Protein AF-A0A946GCC5-F1 (afdb_monomer)

Solvent-accessible surface area (backbone atoms only — not comparable to full-atom values): 7138 Å² total; per-residue (Å²): 119,55,61,69,54,17,49,52,48,36,64,74,30,35,82,40,60,70,36,49,36,45,59,57,32,50,53,34,37,51,47,51,53,51,52,51,44,52,54,31,50,53,48,30,54,71,77,40,70,88,51,97,64,51,66,60,34,48,54,50,51,62,70,44,44,50,23,52,50,14,45,50,24,8,35,38,27,24,62,76,37,63,51,73,59,61,60,31,67,78,37,75,69,63,27,45,52,55,49,50,54,58,64,70,42,79,56,57,82,48,66,53,102,47,42,64,39,73,82,54,70,77,92,69,78,88,78,80,129

pLDDT: mean 90.49, std 11.79, range [41.22, 97.62]

Secondary structure (DSSP, 8-state):
--HHHHHHHHHHTTT--SS---HHHHHHHHHHHHHHHHHHHHHHHHH-TT-SS-HHHHHHHHHHHHHHHHHHHHHHHHTT--GGGGGGGGSTTHHHHHHHHHHHSPPPSS-BTTBS-TT---TTGGG--

Mean predicted aligned error: 5.71 Å

Sequence (129 aa):
MNFGQAISSGFRNYVGFTGRACRSEFWYWTLFTVVGSICLSILDTAVFPQILWSPLGTVFSVALLLPSLAVMVRRVHDVDKSGWFVLLIFIPVIGWIILLVWELRKGDEGDNRFGVDPLGAPAEESIQS

Nearest PDB structures (foldseek):
  8f6e-assembly1_B  TM=4.209E-01  e=5.928E+00  Shewanella oneidensis

Radius of gyration: 17.38 Å; Cα contacts (8 Å, |Δi|>4): 149; chains: 1; bounding box: 35×31×65 Å

Structure (mmCIF, N/CA/C/O backbone):
data_AF-A0A946GCC5-F1
#
_entry.id   AF-A0A946GCC5-F1
#
loop_
_atom_site.group_PDB
_atom_site.id
_atom_site.type_symbol
_atom_site.label_atom_id
_atom_site.label_alt_id
_atom_site.label_comp_id
_atom_site.label_asym_id
_atom_site.label_entity_id
_atom_site.label_seq_id
_atom_site.pdbx_PDB_ins_code
_atom_site.Cartn_x
_atom_site.Cartn_y
_atom_site.Cartn_z
_atom_site.occupancy
_atom_site.B_iso_or_equiv
_atom_site.auth_seq_id
_atom_site.auth_comp_id
_atom_site.auth_asym_id
_atom_site.auth_atom_id
_atom_site.pdbx_PDB_model_num
ATOM 1 N N . MET A 1 1 ? 3.911 -4.748 15.057 1.00 84.81 1 MET A N 1
ATOM 2 C CA . MET A 1 1 ? 4.092 -5.054 13.622 1.00 84.81 1 MET A CA 1
ATOM 3 C C . MET A 1 1 ? 5.527 -4.740 13.218 1.00 84.81 1 MET A C 1
ATOM 5 O O . MET A 1 1 ? 5.963 -3.620 13.461 1.00 84.81 1 MET A O 1
ATOM 9 N N . ASN A 1 2 ? 6.257 -5.699 12.647 1.00 93.06 2 ASN A N 1
ATOM 10 C CA . ASN A 1 2 ? 7.552 -5.464 11.992 1.00 93.06 2 ASN A CA 1
ATOM 11 C C . ASN A 1 2 ? 7.395 -5.411 10.455 1.00 93.06 2 ASN A C 1
ATOM 13 O O . ASN A 1 2 ? 6.306 -5.655 9.933 1.00 93.06 2 ASN A O 1
ATOM 17 N N . PHE A 1 3 ? 8.474 -5.095 9.732 1.00 92.00 3 PHE A N 1
ATOM 18 C CA . PHE A 1 3 ? 8.447 -4.930 8.272 1.00 92.00 3 PHE A CA 1
ATOM 19 C C . PHE A 1 3 ? 7.952 -6.183 7.525 1.00 92.00 3 PHE A C 1
ATOM 21 O O . PHE A 1 3 ? 7.027 -6.099 6.721 1.00 92.00 3 PHE A O 1
ATOM 28 N N . GLY A 1 4 ? 8.503 -7.364 7.831 1.00 94.31 4 GLY A N 1
ATOM 29 C CA . GLY A 1 4 ? 8.104 -8.615 7.171 1.00 94.31 4 GLY A CA 1
ATOM 30 C C . GLY A 1 4 ? 6.657 -9.023 7.471 1.00 94.31 4 GLY A C 1
ATOM 31 O O . GLY A 1 4 ? 5.935 -9.468 6.579 1.00 94.31 4 GLY A O 1
ATOM 32 N N . GLN A 1 5 ? 6.200 -8.807 8.707 1.00 93.50 5 GLN A N 1
ATOM 33 C CA . GLN A 1 5 ? 4.808 -9.030 9.103 1.00 93.50 5 GLN A CA 1
ATOM 34 C C . GLN A 1 5 ? 3.848 -8.113 8.345 1.00 93.50 5 GLN A C 1
ATOM 36 O O . GLN A 1 5 ? 2.782 -8.572 7.948 1.00 93.50 5 GLN A O 1
ATOM 41 N N . ALA A 1 6 ? 4.217 -6.850 8.111 1.00 93.69 6 ALA A N 1
ATOM 42 C CA . ALA A 1 6 ? 3.383 -5.918 7.358 1.00 93.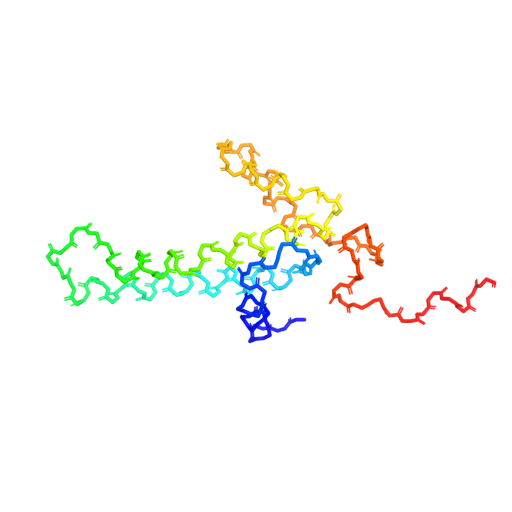69 6 ALA A CA 1
ATOM 43 C C . ALA A 1 6 ? 3.204 -6.366 5.899 1.00 93.69 6 ALA A C 1
ATOM 45 O O . ALA A 1 6 ? 2.082 -6.386 5.396 1.00 93.69 6 ALA A O 1
ATOM 46 N N . ILE A 1 7 ? 4.285 -6.812 5.251 1.00 94.19 7 ILE A N 1
ATOM 47 C CA . ILE A 1 7 ? 4.234 -7.362 3.888 1.00 94.19 7 ILE A CA 1
ATOM 48 C C . ILE A 1 7 ? 3.345 -8.610 3.849 1.00 94.19 7 ILE A C 1
ATOM 50 O O . ILE A 1 7 ? 2.430 -8.702 3.031 1.00 94.19 7 ILE A O 1
ATOM 54 N N . SER A 1 8 ? 3.573 -9.554 4.768 1.00 94.19 8 SER A N 1
ATOM 55 C CA . SER A 1 8 ? 2.764 -10.773 4.868 1.00 94.19 8 SER A CA 1
ATOM 56 C C . SER A 1 8 ? 1.287 -10.460 5.127 1.00 94.19 8 SER A C 1
ATOM 58 O O . SER A 1 8 ? 0.419 -11.052 4.488 1.00 94.19 8 SER A O 1
ATOM 60 N N . SER A 1 9 ? 0.989 -9.498 6.005 1.00 92.62 9 SER A N 1
ATOM 61 C CA . SER A 1 9 ? -0.377 -9.056 6.298 1.00 92.62 9 SER A CA 1
ATOM 62 C C . SER A 1 9 ? -1.062 -8.454 5.072 1.00 92.62 9 SER A C 1
ATOM 64 O O . SER A 1 9 ? -2.214 -8.792 4.799 1.00 92.62 9 SER A O 1
ATOM 66 N N . GLY A 1 10 ? -0.360 -7.608 4.310 1.00 91.19 10 GLY A N 1
ATOM 67 C CA . GLY A 1 10 ? -0.899 -6.993 3.097 1.00 91.19 10 GLY A CA 1
ATOM 68 C C . GLY A 1 10 ? -1.237 -8.022 2.018 1.00 91.19 10 GLY A C 1
ATOM 69 O O . GLY A 1 10 ? -2.337 -7.993 1.472 1.00 91.19 10 GLY A O 1
ATOM 70 N N . PHE A 1 11 ? -0.357 -8.999 1.776 1.00 93.94 11 PHE A N 1
ATOM 71 C CA . PHE A 1 11 ? -0.646 -10.083 0.830 1.00 93.94 11 PHE A CA 1
ATOM 72 C C . PHE A 1 11 ? -1.709 -11.063 1.338 1.00 93.94 11 PHE A C 1
ATOM 74 O O . PHE A 1 11 ? -2.524 -11.539 0.552 1.00 93.94 11 PHE A O 1
ATOM 81 N N . ARG A 1 12 ? -1.755 -11.348 2.646 1.00 92.94 12 ARG A N 1
ATOM 82 C CA . ARG A 1 12 ? -2.800 -12.199 3.237 1.00 92.94 12 ARG A CA 1
ATOM 83 C C . ARG A 1 12 ? -4.182 -11.549 3.147 1.00 92.94 12 ARG A C 1
ATOM 85 O O . ARG A 1 12 ? -5.170 -12.246 2.955 1.00 92.94 12 ARG A O 1
ATOM 92 N N . ASN A 1 13 ? -4.247 -10.223 3.258 1.00 90.44 13 ASN A N 1
ATOM 93 C CA . ASN A 1 13 ? -5.474 -9.433 3.158 1.00 90.44 13 ASN A CA 1
ATOM 94 C C . ASN A 1 13 ? -5.597 -8.726 1.799 1.00 90.44 13 ASN A C 1
ATOM 96 O O . ASN A 1 13 ? -6.001 -7.567 1.738 1.00 90.44 13 ASN A O 1
ATOM 100 N N . TYR A 1 14 ? -5.277 -9.426 0.707 1.00 89.06 14 TYR A N 1
ATOM 101 C CA . TYR A 1 14 ? -5.185 -8.843 -0.638 1.00 89.06 14 TYR A CA 1
ATOM 102 C C . TYR A 1 14 ? -6.447 -8.081 -1.094 1.00 89.06 14 TYR A C 1
ATOM 104 O O . TYR A 1 14 ? -6.350 -7.035 -1.728 1.00 89.06 14 TYR A O 1
ATOM 112 N N . VAL A 1 15 ? -7.632 -8.584 -0.733 1.00 90.69 15 VAL A N 1
ATOM 113 C C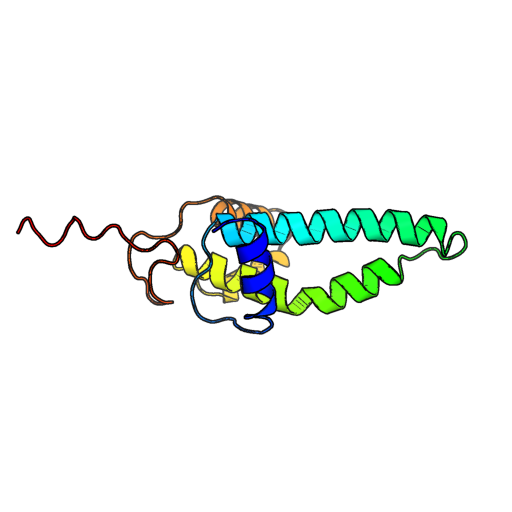A . VAL A 1 15 ? -8.949 -7.938 -0.940 1.00 90.69 15 VAL A CA 1
ATOM 114 C C . VAL A 1 15 ? -9.727 -7.796 0.376 1.00 90.69 15 VAL A C 1
ATOM 116 O O . VAL A 1 15 ? -10.954 -7.725 0.396 1.00 90.69 15 VAL A O 1
ATOM 119 N N . GLY A 1 16 ? -9.015 -7.794 1.505 1.00 90.25 16 GLY A N 1
ATOM 120 C CA . GLY A 1 16 ? -9.607 -7.704 2.838 1.00 90.25 16 GLY A CA 1
ATOM 121 C C . GLY A 1 16 ? -9.822 -6.254 3.265 1.00 90.25 16 GLY A C 1
ATOM 122 O O . GLY A 1 16 ? -8.930 -5.653 3.857 1.00 90.25 16 GLY A O 1
ATOM 123 N N . PHE A 1 17 ? -11.005 -5.698 2.993 1.00 91.31 17 PHE A N 1
ATOM 124 C CA . PHE A 1 17 ? -11.377 -4.324 3.381 1.00 91.31 17 PHE A CA 1
ATOM 125 C C . PHE A 1 17 ? -11.942 -4.210 4.806 1.00 91.31 17 PHE A C 1
ATOM 127 O O . PHE A 1 17 ? -12.284 -3.123 5.259 1.00 91.31 17 PHE A O 1
ATOM 134 N N . THR A 1 18 ? -12.068 -5.327 5.516 1.00 89.69 18 THR A N 1
ATOM 135 C CA . THR A 1 18 ? -12.596 -5.393 6.883 1.00 89.69 18 THR A CA 1
ATOM 136 C C . THR A 1 18 ? -11.470 -5.435 7.909 1.00 89.69 18 THR A C 1
ATOM 138 O O . THR A 1 18 ? -10.377 -5.923 7.619 1.00 89.69 18 THR A O 1
ATOM 141 N N . GLY A 1 19 ? -11.746 -4.992 9.133 1.00 91.25 19 GLY A N 1
ATOM 142 C CA . GLY A 1 19 ? -10.750 -4.949 10.198 1.00 91.25 19 GLY A CA 1
ATOM 143 C C . GLY A 1 19 ? -9.957 -3.647 10.216 1.00 91.25 19 GLY A C 1
ATOM 144 O O . GLY A 1 19 ? -10.312 -2.664 9.557 1.00 91.25 19 GLY A O 1
ATOM 145 N N . ARG A 1 20 ? -8.867 -3.671 10.984 1.00 93.19 20 ARG A N 1
ATOM 146 C CA . ARG A 1 20 ? -8.012 -2.518 11.269 1.00 93.19 20 ARG A CA 1
ATOM 147 C C . ARG A 1 20 ? -6.564 -2.811 10.903 1.00 93.19 20 ARG A C 1
ATOM 149 O O . ARG A 1 20 ? -6.115 -3.955 10.983 1.00 93.19 20 ARG A O 1
ATOM 156 N N . ALA A 1 21 ? -5.844 -1.778 10.487 1.00 92.94 21 ALA A N 1
ATOM 157 C CA . ALA A 1 21 ? -4.405 -1.822 10.260 1.00 92.94 21 ALA A CA 1
ATOM 158 C C . ALA A 1 21 ? -3.747 -0.769 11.150 1.00 92.94 21 ALA A C 1
ATOM 160 O O . ALA A 1 21 ? -4.108 0.405 11.096 1.00 92.94 21 ALA A O 1
ATOM 161 N N . CYS A 1 22 ? -2.775 -1.180 11.964 1.00 91.88 22 CYS A N 1
ATOM 162 C CA . CYS A 1 22 ? -2.044 -0.238 12.808 1.00 91.88 22 CYS A CA 1
ATO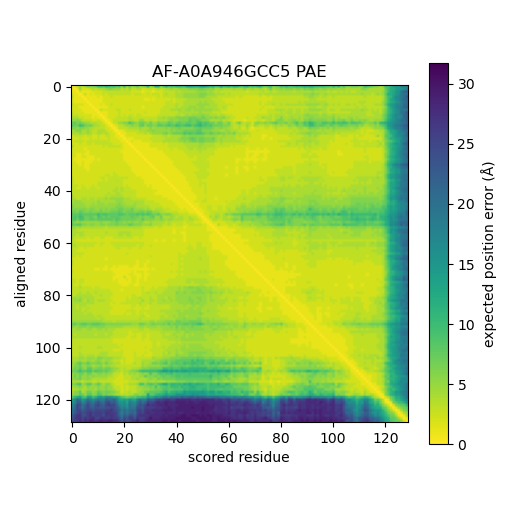M 163 C C . CYS A 1 22 ? -1.125 0.661 11.963 1.00 91.88 22 CYS A C 1
ATOM 165 O O . CYS A 1 22 ? -0.710 0.299 10.858 1.00 91.88 22 CYS A O 1
ATOM 167 N N . ARG A 1 23 ? -0.715 1.806 12.525 1.00 94.31 23 ARG A N 1
ATOM 168 C CA . ARG A 1 23 ? 0.196 2.760 11.859 1.00 94.31 23 ARG A CA 1
ATOM 169 C C . ARG A 1 23 ? 1.441 2.102 11.248 1.00 94.31 23 ARG A C 1
ATOM 171 O O . ARG A 1 23 ? 1.830 2.435 10.136 1.00 94.31 23 ARG A O 1
ATOM 178 N N . SER A 1 24 ? 2.073 1.162 11.954 1.00 93.81 24 SER A N 1
ATOM 179 C CA . SER A 1 24 ? 3.307 0.533 11.476 1.00 93.81 24 SER A CA 1
ATOM 180 C C . SER A 1 24 ? 3.058 -0.435 10.322 1.00 93.81 24 SER A C 1
ATOM 182 O O . SER A 1 24 ? 3.909 -0.534 9.448 1.00 93.81 24 SER A O 1
ATOM 184 N N . GLU A 1 25 ? 1.895 -1.090 10.254 1.00 94.75 25 GLU A N 1
ATOM 185 C CA . GLU A 1 25 ? 1.506 -1.892 9.085 1.00 94.75 25 GLU A CA 1
ATOM 186 C C . GLU A 1 25 ? 1.410 -1.026 7.831 1.00 94.75 25 GLU A C 1
ATOM 188 O O . GLU A 1 25 ? 2.023 -1.351 6.817 1.00 94.75 25 GLU A O 1
ATOM 193 N N . PHE A 1 26 ? 0.700 0.102 7.930 1.00 95.44 26 PHE A N 1
ATOM 194 C CA . PHE A 1 26 ? 0.514 1.032 6.819 1.00 95.44 26 PHE A CA 1
ATOM 195 C C . PHE A 1 26 ? 1.844 1.611 6.319 1.00 95.44 26 PHE A C 1
ATOM 197 O O . PHE A 1 26 ? 2.135 1.573 5.122 1.00 95.44 26 PHE A O 1
ATOM 204 N N . TRP A 1 27 ? 2.686 2.113 7.227 1.00 96.69 27 TRP A N 1
ATOM 205 C CA . TRP A 1 27 ? 3.949 2.747 6.841 1.00 96.69 27 TRP A CA 1
ATOM 206 C C . TRP A 1 27 ? 4.991 1.744 6.336 1.00 96.69 27 TRP A C 1
ATOM 208 O O . TRP A 1 27 ? 5.728 2.067 5.406 1.00 96.69 27 TRP A O 1
ATOM 218 N N . TYR A 1 28 ? 5.035 0.514 6.863 1.00 97.44 28 TYR A N 1
ATOM 219 C CA . TYR A 1 28 ? 5.905 -0.526 6.303 1.00 97.44 28 TYR A CA 1
ATOM 220 C C . TYR A 1 28 ? 5.411 -1.048 4.954 1.00 97.44 28 TYR A C 1
ATOM 222 O O . TYR A 1 28 ? 6.236 -1.295 4.076 1.00 97.44 28 TYR A O 1
ATOM 230 N N . TRP A 1 29 ? 4.095 -1.168 4.757 1.00 97.19 29 TRP A N 1
ATOM 231 C CA . TRP A 1 29 ? 3.526 -1.465 3.443 1.00 97.19 29 TRP A CA 1
ATOM 232 C C . TRP A 1 29 ? 3.890 -0.375 2.429 1.00 97.19 29 TRP A C 1
ATOM 234 O O . TRP A 1 29 ? 4.419 -0.676 1.364 1.00 97.19 29 TRP A O 1
ATOM 244 N N . THR A 1 30 ? 3.702 0.895 2.797 1.00 96.19 30 THR A N 1
ATOM 245 C CA . THR A 1 30 ? 4.082 2.051 1.968 1.00 96.19 30 THR A CA 1
ATOM 246 C C . THR A 1 30 ? 5.578 2.056 1.651 1.00 96.19 30 THR A C 1
ATOM 248 O O . THR A 1 30 ? 5.976 2.283 0.513 1.00 96.19 30 THR A O 1
ATOM 251 N N . LEU A 1 31 ? 6.431 1.752 2.632 1.00 96.81 31 LEU A N 1
ATOM 252 C CA . LEU A 1 31 ? 7.870 1.627 2.404 1.00 96.81 31 LEU A CA 1
ATOM 253 C C . LEU A 1 31 ? 8.185 0.517 1.391 1.00 96.81 31 LEU A C 1
ATOM 255 O O . LEU A 1 31 ? 8.978 0.734 0.477 1.00 96.81 31 LEU A O 1
ATOM 259 N N . PHE A 1 32 ? 7.556 -0.653 1.528 1.00 97.31 32 PHE A N 1
ATOM 260 C CA . PHE A 1 32 ? 7.717 -1.766 0.593 1.00 97.31 32 PHE A CA 1
ATOM 261 C C . PHE A 1 32 ? 7.310 -1.380 -0.837 1.00 97.31 32 PHE A C 1
ATOM 263 O O . PHE A 1 32 ? 8.072 -1.633 -1.773 1.00 97.31 32 PHE A O 1
ATOM 270 N N . THR A 1 33 ? 6.156 -0.729 -1.017 1.00 96.69 33 THR A N 1
ATOM 271 C CA . THR A 1 33 ? 5.682 -0.327 -2.350 1.00 96.69 33 THR A CA 1
ATOM 272 C C . THR A 1 33 ? 6.569 0.747 -2.979 1.00 96.69 33 THR A C 1
ATOM 274 O O . THR A 1 33 ? 6.875 0.654 -4.169 1.00 96.69 33 THR A O 1
ATOM 277 N N . VAL A 1 34 ? 7.045 1.723 -2.200 1.00 96.69 34 VAL A N 1
ATOM 278 C CA . VAL A 1 34 ? 7.959 2.775 -2.677 1.00 96.69 34 VAL A CA 1
ATOM 279 C C . VAL A 1 34 ? 9.308 2.188 -3.090 1.00 96.69 34 VAL A C 1
ATOM 281 O O . VAL A 1 34 ? 9.767 2.448 -4.202 1.00 96.69 34 VAL A O 1
ATOM 284 N N . VAL A 1 35 ? 9.929 1.361 -2.242 1.00 97.62 35 VAL A N 1
ATOM 285 C CA . VAL A 1 35 ? 11.225 0.732 -2.554 1.00 97.62 35 VAL A CA 1
ATOM 286 C C . VAL A 1 35 ? 11.106 -0.176 -3.777 1.00 97.62 35 VAL A C 1
ATOM 288 O O . VAL A 1 35 ? 11.924 -0.073 -4.688 1.00 97.62 35 VAL A O 1
ATOM 291 N N . GLY A 1 36 ? 10.060 -1.007 -3.844 1.00 96.75 36 GLY A N 1
ATOM 292 C CA . GLY A 1 36 ? 9.797 -1.855 -5.008 1.00 96.75 36 GLY A CA 1
ATOM 293 C C . GLY A 1 36 ? 9.634 -1.045 -6.296 1.00 96.75 36 GLY A C 1
ATOM 294 O O . GLY A 1 36 ? 10.238 -1.383 -7.312 1.00 96.75 36 GLY A O 1
ATOM 295 N N . SER A 1 37 ? 8.907 0.075 -6.238 1.00 95.75 37 SER A N 1
ATOM 296 C CA . SER A 1 37 ? 8.710 0.964 -7.391 1.00 95.75 37 SER A CA 1
ATOM 297 C C . SER A 1 37 ? 10.019 1.602 -7.868 1.00 95.75 37 SER A C 1
ATOM 299 O O . SER A 1 37 ? 10.272 1.647 -9.069 1.00 95.75 37 SER A O 1
ATOM 301 N N . ILE A 1 38 ? 10.885 2.048 -6.949 1.00 95.88 38 ILE A N 1
ATOM 302 C CA . ILE A 1 38 ? 12.200 2.615 -7.294 1.00 95.88 38 ILE A CA 1
ATOM 303 C C . ILE A 1 38 ? 13.093 1.550 -7.942 1.00 95.88 38 ILE A C 1
ATOM 305 O O . ILE A 1 38 ? 13.678 1.797 -8.997 1.00 95.88 38 ILE A O 1
ATOM 309 N N . CYS A 1 39 ? 13.181 0.356 -7.348 1.00 96.94 39 CYS A N 1
ATOM 310 C CA . CYS A 1 39 ? 13.984 -0.739 -7.895 1.00 96.94 39 CYS A CA 1
ATOM 311 C C . CYS A 1 39 ? 13.526 -1.131 -9.305 1.00 96.94 39 CYS A C 1
ATOM 313 O O . CYS A 1 39 ? 14.359 -1.277 -10.200 1.00 96.94 39 CYS A O 1
ATOM 315 N N . LEU A 1 40 ? 12.214 -1.261 -9.521 1.00 96.31 40 LEU A N 1
ATOM 316 C CA . LEU A 1 40 ? 11.661 -1.591 -10.833 1.00 96.31 40 LEU A CA 1
ATOM 317 C C . LEU A 1 40 ? 11.858 -0.467 -11.846 1.00 96.31 40 LEU A C 1
ATOM 319 O O . LEU A 1 40 ? 12.186 -0.760 -12.988 1.00 96.31 40 LEU A O 1
ATOM 323 N N . SER A 1 41 ? 11.765 0.799 -11.431 1.00 93.62 41 SER A N 1
ATOM 324 C CA . SER A 1 41 ? 12.071 1.930 -12.311 1.00 93.62 41 SER A CA 1
ATOM 325 C C . SER A 1 41 ? 13.516 1.880 -12.816 1.00 93.62 41 SER A C 1
ATOM 327 O O . SER A 1 41 ? 13.751 2.125 -13.996 1.00 93.62 41 SER A O 1
ATOM 329 N N . ILE A 1 42 ? 14.485 1.544 -11.958 1.00 95.12 42 ILE A N 1
ATOM 330 C CA . ILE A 1 42 ? 15.892 1.398 -12.366 1.00 95.12 42 ILE A CA 1
ATOM 331 C C . ILE A 1 42 ? 16.045 0.209 -13.323 1.00 95.12 42 ILE A C 1
ATOM 333 O O . ILE A 1 42 ? 16.682 0.334 -14.370 1.00 95.12 42 ILE A O 1
ATOM 337 N N . LEU A 1 43 ? 15.430 -0.931 -13.002 1.00 96.19 43 LEU A N 1
ATOM 338 C CA . LEU A 1 43 ? 15.472 -2.122 -13.852 1.00 96.19 43 LEU A CA 1
ATOM 339 C C . LEU A 1 43 ? 14.843 -1.882 -15.227 1.00 96.19 43 LEU A C 1
ATOM 341 O O . LEU A 1 43 ? 15.423 -2.294 -16.226 1.00 96.19 43 LEU A O 1
ATOM 345 N N . ASP A 1 44 ? 13.717 -1.175 -15.300 1.00 95.69 44 ASP A N 1
ATOM 346 C CA . ASP A 1 44 ? 13.079 -0.823 -16.568 1.00 95.69 44 ASP A CA 1
ATOM 347 C C . ASP A 1 44 ? 14.016 0.023 -17.440 1.00 95.69 44 ASP A C 1
ATOM 349 O O . ASP A 1 44 ? 14.180 -0.280 -18.618 1.00 95.69 44 ASP A O 1
ATOM 353 N N . THR A 1 45 ? 14.715 1.015 -16.870 1.00 93.00 45 THR A N 1
ATOM 354 C CA . THR A 1 45 ? 15.684 1.820 -17.642 1.00 93.00 45 THR A CA 1
ATOM 355 C C . THR A 1 45 ? 16.884 1.008 -18.138 1.00 93.00 45 THR A C 1
ATOM 357 O O . THR A 1 45 ? 17.438 1.315 -19.192 1.00 93.00 45 THR A O 1
ATOM 360 N N . ALA A 1 46 ? 17.276 -0.038 -17.406 1.00 94.69 46 ALA A N 1
ATOM 361 C CA . ALA A 1 46 ? 18.409 -0.889 -17.755 1.00 94.69 46 ALA A CA 1
ATOM 362 C C . ALA A 1 46 ? 18.046 -1.963 -18.795 1.00 94.69 46 ALA A C 1
ATOM 364 O O . ALA A 1 46 ? 18.840 -2.252 -19.689 1.00 94.69 46 ALA A O 1
ATOM 365 N N . VAL A 1 47 ? 16.857 -2.561 -18.680 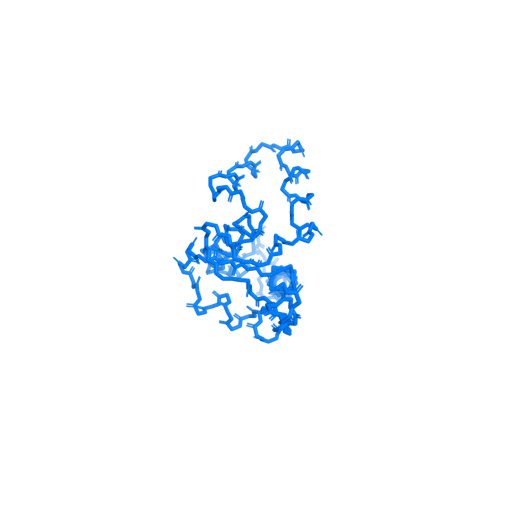1.00 95.81 47 VAL A N 1
ATOM 366 C CA . VAL A 1 47 ? 16.394 -3.673 -19.528 1.00 95.81 47 VAL A CA 1
ATOM 367 C C . VAL A 1 47 ? 15.667 -3.166 -20.777 1.00 95.81 47 VAL A C 1
ATOM 369 O O . VAL A 1 47 ? 15.799 -3.754 -21.850 1.00 95.81 47 VAL A O 1
ATOM 372 N N . PHE A 1 48 ? 14.935 -2.056 -20.662 1.00 94.06 48 PHE A N 1
ATOM 373 C CA . PHE A 1 48 ? 14.090 -1.491 -21.714 1.00 94.06 48 PHE A CA 1
ATOM 374 C C . PHE A 1 48 ? 14.436 -0.022 -22.032 1.00 94.06 48 PHE A C 1
ATOM 376 O O . PHE A 1 48 ? 13.552 0.834 -22.023 1.00 94.06 48 PHE A O 1
ATOM 383 N N . PRO A 1 49 ? 15.692 0.308 -22.393 1.00 91.56 49 PRO A N 1
ATOM 384 C CA . PRO A 1 49 ? 16.139 1.699 -22.550 1.00 91.56 49 PRO A CA 1
ATOM 385 C C . PRO A 1 49 ? 15.421 2.482 -23.664 1.00 91.56 49 PRO A C 1
ATOM 387 O O . PRO A 1 49 ? 15.464 3.707 -23.677 1.00 91.56 49 PRO A O 1
ATOM 390 N N . GLN A 1 50 ? 14.777 1.790 -24.610 1.00 93.81 50 GLN A N 1
ATOM 391 C CA . GLN A 1 50 ? 14.054 2.399 -25.735 1.00 93.81 50 GLN A CA 1
ATOM 392 C C . GLN A 1 50 ? 12.551 2.588 -25.460 1.00 93.81 50 GLN A C 1
ATOM 394 O O . GLN A 1 50 ? 11.835 3.132 -26.299 1.00 93.81 50 GLN A O 1
ATOM 399 N N . ILE A 1 51 ? 12.048 2.108 -24.317 1.00 91.75 51 ILE A N 1
ATOM 400 C CA . ILE A 1 51 ? 10.632 2.198 -23.955 1.00 91.75 51 ILE A CA 1
ATOM 401 C C . ILE A 1 51 ? 10.427 3.434 -23.073 1.00 91.75 51 ILE A C 1
ATOM 403 O O . ILE A 1 51 ? 11.053 3.584 -22.031 1.00 91.75 51 ILE A O 1
ATOM 407 N N . LEU A 1 52 ? 9.522 4.326 -23.491 1.00 86.56 52 LEU A N 1
ATOM 408 C CA . LEU A 1 52 ? 9.228 5.589 -22.791 1.00 86.56 52 LEU A CA 1
ATOM 409 C C . LEU A 1 52 ? 8.332 5.428 -21.546 1.00 86.56 52 LEU A C 1
ATOM 411 O O . LEU A 1 52 ? 8.038 6.407 -20.865 1.00 86.56 52 LEU A O 1
ATOM 415 N N . TRP A 1 53 ? 7.870 4.212 -21.260 1.00 89.62 53 TRP A N 1
ATOM 416 C CA . TRP A 1 53 ? 7.052 3.860 -20.099 1.00 89.62 53 TRP A CA 1
ATOM 417 C C . TRP A 1 53 ? 7.691 2.690 -19.338 1.00 89.62 53 TRP A C 1
ATOM 419 O O . TRP A 1 53 ? 8.567 2.013 -19.865 1.00 89.62 53 TRP A O 1
ATOM 429 N N . SER A 1 54 ? 7.275 2.468 -18.089 1.00 92.44 54 SER A N 1
ATOM 430 C CA . SER A 1 54 ? 7.854 1.467 -17.175 1.00 92.44 54 SER A CA 1
ATOM 431 C C . SER A 1 54 ? 6.984 0.197 -17.159 1.00 92.44 54 SER A C 1
ATOM 433 O O . SER A 1 54 ? 6.005 0.148 -16.407 1.00 92.44 54 SER A O 1
ATOM 435 N N . PRO A 1 55 ? 7.248 -0.819 -18.009 1.00 93.56 55 PRO A N 1
ATOM 436 C CA . PRO A 1 55 ? 6.399 -2.007 -18.092 1.00 93.56 55 PRO A CA 1
ATOM 437 C C . PRO A 1 55 ? 6.417 -2.837 -16.805 1.00 93.56 55 PRO A C 1
ATOM 439 O O . PRO A 1 55 ? 5.347 -3.233 -16.335 1.00 93.56 55 PRO A O 1
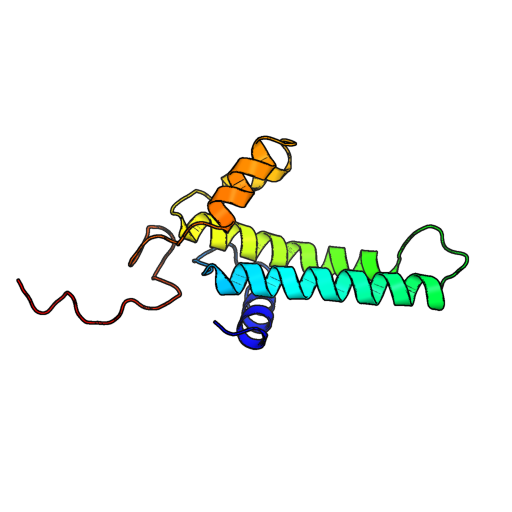ATOM 442 N N . LEU A 1 56 ? 7.586 -3.065 -16.192 1.00 95.25 56 LEU A N 1
ATOM 443 C CA . LEU A 1 56 ? 7.671 -3.839 -14.950 1.00 95.25 56 LEU A CA 1
ATOM 444 C C . LEU A 1 56 ? 7.026 -3.083 -13.786 1.00 95.25 56 LEU A C 1
ATOM 446 O O . LEU A 1 56 ? 6.235 -3.663 -13.038 1.00 95.25 56 LEU A O 1
ATOM 450 N N . GLY A 1 57 ? 7.304 -1.782 -13.670 1.00 95.06 57 GLY A N 1
ATOM 451 C CA . GLY A 1 57 ? 6.652 -0.918 -12.683 1.00 95.06 57 GLY A CA 1
ATOM 452 C C . GLY A 1 57 ? 5.130 -0.869 -12.851 1.00 95.06 57 GLY A C 1
ATOM 453 O O . GLY A 1 57 ? 4.399 -0.916 -11.861 1.00 95.06 57 GLY A O 1
ATOM 454 N N . THR A 1 58 ? 4.630 -0.874 -14.091 1.00 94.88 58 THR A N 1
ATOM 455 C CA . THR A 1 58 ? 3.187 -0.914 -14.373 1.00 94.88 58 THR A CA 1
ATOM 456 C C . THR A 1 58 ? 2.563 -2.207 -13.852 1.00 94.88 58 THR A C 1
ATOM 458 O O . THR A 1 58 ? 1.607 -2.145 -13.080 1.00 94.88 58 THR A O 1
ATOM 461 N N . VAL A 1 59 ? 3.124 -3.374 -14.193 1.00 96.75 59 VAL A N 1
ATOM 462 C CA . VAL A 1 59 ? 2.612 -4.673 -13.713 1.00 96.75 59 VAL A CA 1
ATOM 463 C C . VAL A 1 59 ? 2.635 -4.742 -12.185 1.00 96.75 59 VAL A C 1
ATOM 465 O O . VAL A 1 59 ? 1.658 -5.173 -11.572 1.00 96.75 59 VAL A O 1
ATOM 468 N N . PHE A 1 60 ? 3.711 -4.261 -11.562 1.00 96.94 60 PHE A N 1
ATOM 469 C CA . PHE A 1 60 ? 3.832 -4.201 -10.108 1.00 96.94 60 PHE A CA 1
ATOM 470 C C . PHE A 1 60 ? 2.774 -3.301 -9.464 1.00 96.94 60 PHE A C 1
ATOM 472 O O . PHE A 1 60 ? 2.122 -3.715 -8.506 1.00 96.94 60 PHE A O 1
ATOM 479 N N . SER A 1 61 ? 2.548 -2.101 -10.006 1.00 95.50 61 SER A N 1
ATOM 480 C CA . SER A 1 61 ? 1.535 -1.180 -9.478 1.00 95.50 61 SER A CA 1
ATOM 481 C C . SER A 1 61 ? 0.120 -1.756 -9.577 1.00 95.50 61 SER A C 1
ATOM 483 O O . SER A 1 61 ? -0.644 -1.662 -8.620 1.00 95.50 61 SER A O 1
ATOM 485 N N . VAL A 1 62 ? -0.208 -2.431 -10.684 1.00 96.50 62 VAL A N 1
ATOM 486 C CA . VAL A 1 62 ? -1.503 -3.100 -10.874 1.00 96.50 62 VAL A CA 1
ATOM 487 C C . VAL A 1 62 ? -1.663 -4.268 -9.900 1.00 96.50 62 VAL A C 1
ATOM 489 O O . VAL A 1 62 ? -2.712 -4.397 -9.272 1.00 96.50 62 VAL A O 1
ATOM 492 N N . ALA A 1 63 ? -0.622 -5.085 -9.716 1.00 95.94 63 ALA A N 1
ATOM 493 C CA . ALA A 1 63 ? -0.639 -6.196 -8.765 1.00 95.94 63 ALA A CA 1
ATOM 494 C C . ALA A 1 63 ? -0.778 -5.724 -7.307 1.00 95.94 63 ALA A C 1
ATOM 496 O O . ALA A 1 63 ? -1.402 -6.394 -6.491 1.00 95.94 63 ALA A O 1
ATOM 497 N N . LEU A 1 64 ? -0.223 -4.563 -6.956 1.00 96.69 64 LEU A N 1
ATOM 498 C CA . LEU A 1 64 ? -0.314 -4.030 -5.595 1.00 96.69 64 LEU A CA 1
ATOM 499 C C . LEU A 1 64 ? -1.476 -3.061 -5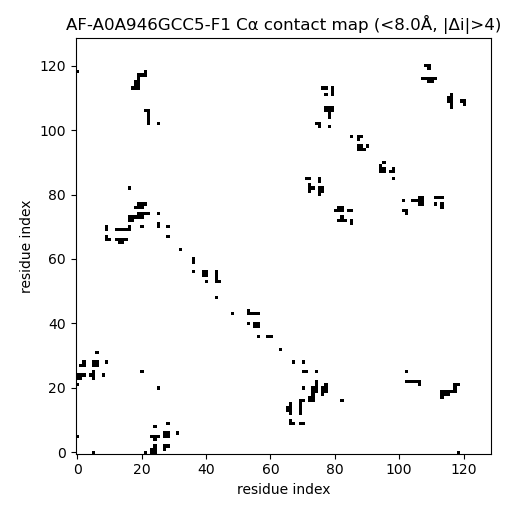.376 1.00 96.69 64 LEU A C 1
ATOM 501 O O . LEU A 1 64 ? -1.669 -2.606 -4.246 1.00 96.69 64 LEU A O 1
ATOM 505 N N . LEU A 1 65 ? -2.272 -2.771 -6.404 1.00 95.69 65 LEU A N 1
ATOM 506 C CA . LEU A 1 65 ? -3.376 -1.819 -6.324 1.00 95.69 65 LEU A CA 1
ATOM 507 C C . LEU A 1 65 ? -4.405 -2.231 -5.264 1.00 95.69 65 LEU A C 1
ATOM 509 O O . LEU A 1 65 ? -4.718 -1.454 -4.362 1.00 95.69 65 LEU A O 1
ATOM 513 N N . LEU A 1 66 ? -4.899 -3.468 -5.352 1.00 96.06 66 LEU A N 1
ATOM 514 C CA . LEU A 1 66 ? -5.910 -4.003 -4.437 1.00 96.06 66 LEU A CA 1
ATOM 515 C C . LEU A 1 66 ? -5.417 -4.111 -2.985 1.00 96.06 66 LEU A C 1
ATOM 517 O O . LEU A 1 66 ? -6.089 -3.553 -2.115 1.00 96.06 66 LEU A O 1
ATOM 521 N N . PRO A 1 67 ? -4.252 -4.721 -2.689 1.00 96.38 67 PRO A N 1
ATOM 522 C CA . PRO A 1 67 ? -3.773 -4.790 -1.312 1.00 96.38 67 PRO A CA 1
ATOM 523 C C . PRO A 1 67 ? -3.436 -3.404 -0.746 1.00 96.38 67 PRO A C 1
ATOM 525 O O . PRO A 1 67 ? -3.697 -3.157 0.429 1.00 96.38 67 PRO A O 1
ATOM 528 N N . SER A 1 68 ? -2.938 -2.465 -1.561 1.00 96.38 68 SER A N 1
ATOM 529 C CA . SER A 1 68 ? -2.692 -1.087 -1.103 1.00 96.38 68 SER A CA 1
ATOM 530 C C . SER A 1 68 ? -3.988 -0.366 -0.748 1.00 96.38 68 SER A C 1
ATOM 532 O O . SER A 1 68 ? -4.058 0.299 0.285 1.00 96.38 68 SER A O 1
ATOM 534 N N . LEU A 1 69 ? -5.040 -0.547 -1.551 1.00 96.06 69 LEU A N 1
ATOM 535 C CA . LEU A 1 69 ? -6.359 -0.009 -1.240 1.00 96.06 69 LEU A CA 1
ATOM 536 C C . LEU A 1 69 ? -6.936 -0.645 0.032 1.00 96.06 69 LEU A C 1
ATOM 538 O O . LEU A 1 69 ? -7.462 0.064 0.887 1.00 96.06 69 LEU A O 1
ATOM 542 N N . ALA A 1 70 ? -6.801 -1.963 0.189 1.00 96.31 70 ALA A N 1
ATOM 543 C CA . ALA A 1 70 ? -7.262 -2.686 1.370 1.00 96.31 70 ALA A CA 1
ATOM 544 C C . ALA A 1 70 ? -6.557 -2.213 2.653 1.00 96.31 70 ALA A C 1
ATOM 546 O O . ALA A 1 70 ? -7.215 -1.975 3.666 1.00 96.31 70 ALA A O 1
ATOM 547 N N . VAL A 1 71 ? -5.233 -2.025 2.614 1.00 96.62 71 VAL A N 1
ATOM 548 C CA . VAL A 1 71 ? -4.454 -1.483 3.741 1.00 96.62 71 VAL A CA 1
ATOM 549 C C . VAL A 1 71 ? -4.901 -0.058 4.082 1.00 96.62 71 VAL A C 1
ATOM 551 O O . VAL A 1 71 ? -5.123 0.229 5.255 1.00 96.62 71 VAL A O 1
ATOM 554 N N . MET A 1 72 ? -5.110 0.804 3.082 1.00 96.06 72 MET A N 1
ATOM 555 C CA . MET A 1 72 ? -5.573 2.183 3.289 1.00 96.06 72 MET A CA 1
ATOM 556 C C . MET A 1 72 ? -6.980 2.233 3.907 1.00 96.06 72 MET A C 1
ATOM 558 O O . MET A 1 72 ? -7.210 2.955 4.872 1.00 96.06 72 MET A O 1
ATOM 562 N N . VAL A 1 73 ? -7.913 1.395 3.442 1.00 97.00 73 VAL A N 1
ATOM 563 C CA . VAL A 1 73 ? -9.257 1.282 4.040 1.00 97.00 73 VAL A CA 1
ATOM 564 C C . VAL A 1 73 ? -9.186 0.816 5.497 1.00 97.00 73 VAL A C 1
ATOM 566 O O . VAL A 1 73 ? -9.747 1.472 6.374 1.00 97.00 73 VAL A O 1
ATOM 569 N N . ARG A 1 74 ? -8.452 -0.270 5.783 1.00 95.56 74 ARG A N 1
ATOM 570 C CA . ARG A 1 74 ? -8.276 -0.785 7.155 1.00 95.56 74 ARG A CA 1
ATOM 571 C C . ARG A 1 74 ? -7.580 0.218 8.071 1.00 95.56 74 ARG A C 1
ATOM 573 O O . ARG A 1 74 ? -7.780 0.195 9.283 1.00 95.56 74 ARG A O 1
ATOM 580 N N . ARG A 1 75 ? -6.752 1.094 7.515 1.00 95.44 75 ARG A N 1
ATOM 581 C CA . ARG A 1 75 ? -6.063 2.120 8.285 1.00 95.44 75 ARG A CA 1
ATOM 582 C C . ARG A 1 75 ? -6.955 3.323 8.589 1.00 95.44 75 ARG A C 1
ATOM 584 O O . ARG A 1 75 ? -6.950 3.809 9.714 1.00 95.44 75 ARG A O 1
ATOM 591 N N . VAL A 1 76 ? -7.810 3.729 7.656 1.00 95.88 76 VAL A N 1
ATOM 592 C CA . VAL A 1 76 ? -8.873 4.714 7.917 1.00 95.88 76 VAL A CA 1
ATOM 593 C C . VAL A 1 76 ? -9.884 4.178 8.947 1.00 95.88 76 VAL A C 1
ATOM 595 O O . VAL A 1 76 ? -10.333 4.924 9.817 1.00 95.88 76 VAL A O 1
ATOM 598 N N . HIS A 1 77 ? -10.173 2.875 8.931 1.00 95.69 77 HIS A N 1
ATOM 599 C CA . HIS A 1 77 ? -10.963 2.215 9.977 1.00 95.69 77 HIS A CA 1
ATOM 600 C C . HIS A 1 77 ? -10.302 2.263 11.364 1.00 95.69 77 HIS A C 1
ATOM 602 O O . HIS A 1 77 ? -10.998 2.258 12.376 1.00 95.69 77 HIS A O 1
ATOM 608 N N . ASP A 1 78 ? -8.971 2.321 11.436 1.00 93.56 78 ASP A N 1
ATOM 609 C CA . ASP A 1 78 ? -8.236 2.366 12.703 1.00 93.56 78 ASP A CA 1
ATOM 610 C C . ASP A 1 78 ? -8.435 3.690 13.463 1.00 93.56 78 ASP A C 1
ATOM 612 O O . ASP A 1 78 ? -8.295 3.716 14.678 1.00 93.56 78 ASP A O 1
ATOM 616 N N . VAL A 1 79 ? -8.815 4.770 12.770 1.00 94.25 79 VAL A N 1
ATOM 617 C CA . VAL A 1 79 ? -9.189 6.081 13.353 1.00 94.25 79 VAL A CA 1
ATOM 618 C C . VAL A 1 79 ? -10.713 6.303 13.368 1.00 94.25 79 VAL A C 1
ATOM 620 O O . VAL A 1 79 ? -11.202 7.432 13.255 1.00 94.25 79 VAL A O 1
ATOM 623 N N . ASP A 1 80 ? -11.462 5.197 13.389 1.00 94.00 80 ASP A N 1
ATOM 624 C CA . ASP A 1 80 ? -12.928 5.115 13.390 1.00 94.00 80 ASP A CA 1
ATOM 625 C C . ASP A 1 80 ? -13.622 5.910 12.265 1.00 94.00 80 ASP A C 1
ATOM 627 O O . ASP A 1 80 ? -14.754 6.399 12.370 1.00 94.00 80 ASP A O 1
ATOM 631 N N . LYS A 1 81 ? -12.965 6.026 11.109 1.00 95.12 81 LYS A N 1
ATOM 632 C CA . LYS A 1 81 ? -13.551 6.622 9.903 1.00 95.12 81 LYS A CA 1
ATOM 633 C C . LYS A 1 81 ? -14.020 5.535 8.944 1.00 95.12 81 LYS A C 1
ATOM 635 O O . LYS A 1 81 ? -13.480 4.444 8.896 1.00 95.12 81 LYS A O 1
ATOM 640 N N . SER A 1 82 ? -15.055 5.842 8.168 1.00 95.56 82 SER A N 1
ATOM 641 C CA . SER A 1 82 ? -15.570 4.949 7.123 1.00 95.56 82 SER A CA 1
ATOM 642 C C . SER A 1 82 ? -14.552 4.765 5.991 1.00 95.56 82 SER A C 1
ATOM 644 O O . SER A 1 82 ? -13.965 5.748 5.543 1.00 95.56 82 SER A O 1
ATOM 646 N N . GLY A 1 83 ? -14.406 3.550 5.453 1.00 93.19 83 GLY A N 1
ATOM 647 C CA . GLY A 1 83 ? -13.540 3.276 4.297 1.00 93.19 83 GLY A CA 1
ATOM 648 C C . GLY A 1 83 ? -13.843 4.128 3.055 1.00 93.19 83 GLY A C 1
ATOM 649 O O . GLY A 1 83 ? -12.955 4.383 2.246 1.00 93.19 83 GLY A O 1
ATOM 650 N N . TRP A 1 84 ? -15.062 4.663 2.937 1.00 95.56 84 TRP A N 1
ATOM 651 C CA . TRP A 1 84 ? -15.439 5.611 1.881 1.00 95.56 84 TRP A CA 1
ATOM 652 C C . TRP A 1 84 ? -14.593 6.886 1.865 1.00 95.56 84 TRP A C 1
ATOM 654 O O . TRP A 1 84 ? -14.418 7.496 0.812 1.00 95.56 84 TRP A O 1
ATOM 664 N N . PHE A 1 85 ? -14.025 7.278 3.005 1.00 95.75 85 PHE A N 1
ATOM 665 C CA . PHE A 1 85 ? -13.154 8.443 3.075 1.00 95.75 85 PHE A CA 1
ATOM 666 C C . PHE A 1 85 ? -11.846 8.276 2.292 1.00 95.75 85 PHE A C 1
ATOM 668 O O . PHE A 1 85 ? -11.226 9.279 1.952 1.00 95.75 85 PHE A O 1
ATOM 675 N N . VAL A 1 86 ? -11.456 7.051 1.925 1.00 95.56 86 VAL A N 1
ATOM 676 C CA . VAL A 1 86 ? -10.315 6.820 1.027 1.00 95.56 86 VAL A CA 1
ATOM 677 C C . VAL A 1 86 ? -10.514 7.509 -0.332 1.00 95.56 86 VAL A C 1
ATOM 679 O O . VAL A 1 86 ? -9.543 7.949 -0.943 1.00 95.56 86 VAL A O 1
ATOM 682 N N . LEU A 1 87 ? -11.762 7.719 -0.774 1.00 96.19 87 LEU A N 1
ATOM 683 C CA . LEU A 1 87 ? -12.069 8.462 -2.004 1.00 96.19 87 LEU A CA 1
ATOM 684 C C . LEU A 1 87 ? -11.624 9.931 -1.969 1.00 96.19 87 LEU A C 1
ATOM 686 O O . LEU A 1 87 ? -11.523 10.554 -3.025 1.00 96.19 87 LEU A O 1
ATOM 690 N N . LEU A 1 88 ? -11.295 10.484 -0.795 1.00 95.81 88 LEU A N 1
ATOM 691 C CA . LEU A 1 88 ? -10.677 11.808 -0.689 1.00 95.8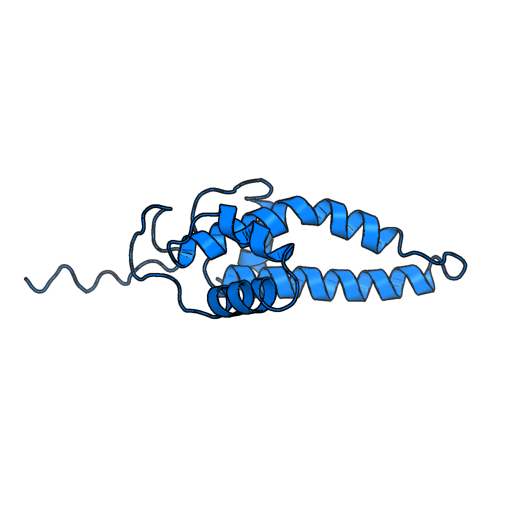1 88 LEU A CA 1
ATOM 692 C C . LEU A 1 88 ? -9.356 11.903 -1.464 1.00 95.81 88 LEU A C 1
ATOM 694 O O . LEU A 1 88 ? -8.940 13.007 -1.798 1.00 95.81 88 LEU A O 1
ATOM 698 N N . ILE A 1 89 ? -8.724 10.778 -1.818 1.00 95.25 89 ILE A N 1
ATOM 699 C CA . ILE A 1 89 ? -7.536 10.763 -2.677 1.00 95.25 89 ILE A CA 1
ATOM 700 C C . ILE A 1 89 ? -7.791 11.396 -4.056 1.00 95.25 89 ILE A C 1
ATOM 702 O O . ILE A 1 89 ? -6.866 11.938 -4.660 1.00 95.25 89 ILE A O 1
ATOM 706 N N . PHE A 1 90 ? -9.043 11.397 -4.531 1.00 95.56 90 PHE A N 1
ATOM 707 C CA . PHE A 1 90 ? -9.447 12.050 -5.780 1.00 95.56 90 PHE A CA 1
ATOM 708 C C . PHE A 1 90 ? -9.641 13.570 -5.646 1.00 95.56 90 PHE A C 1
ATOM 710 O O . PHE A 1 90 ? -9.810 14.250 -6.656 1.00 95.56 90 PHE A O 1
ATOM 717 N N . ILE A 1 91 ? -9.598 14.121 -4.426 1.00 96.44 91 ILE A N 1
ATOM 718 C CA . ILE A 1 91 ? -9.659 15.564 -4.167 1.00 96.44 91 ILE A CA 1
ATOM 719 C C . ILE A 1 91 ? -8.227 16.066 -3.922 1.00 96.44 91 ILE A C 1
ATOM 721 O O . ILE A 1 91 ? -7.677 15.843 -2.837 1.00 96.44 91 ILE A O 1
ATOM 725 N N . PRO A 1 92 ? -7.598 16.744 -4.900 1.00 93.25 92 PRO A N 1
ATOM 726 C CA . PRO A 1 92 ? -6.198 17.128 -4.798 1.00 93.25 92 PRO A CA 1
ATOM 727 C C . PRO A 1 92 ? -5.976 18.136 -3.671 1.00 93.25 92 PRO A C 1
ATOM 729 O O . PRO A 1 92 ? -6.852 18.939 -3.341 1.00 93.25 92 PRO A O 1
ATOM 732 N N . VAL A 1 93 ? -4.767 18.114 -3.110 1.00 95.19 93 VAL A N 1
ATOM 733 C CA . VAL A 1 93 ? -4.309 18.984 -2.015 1.00 95.19 93 VAL A CA 1
ATOM 734 C C . VAL A 1 93 ? -5.084 18.767 -0.712 1.00 95.19 93 VAL A C 1
ATOM 736 O O . VAL A 1 93 ? -4.541 18.183 0.219 1.00 95.19 93 VAL A O 1
ATOM 739 N N . ILE A 1 94 ? -6.344 19.198 -0.624 1.00 96.62 94 ILE A N 1
ATOM 740 C CA . ILE A 1 94 ? -7.128 19.159 0.619 1.00 96.62 94 ILE A CA 1
ATOM 741 C C . ILE A 1 94 ? -7.417 17.714 1.034 1.00 96.62 94 ILE A C 1
ATOM 743 O O . ILE A 1 94 ? -7.172 17.348 2.183 1.00 96.62 94 ILE A O 1
ATOM 747 N N . GLY A 1 95 ? -7.892 16.877 0.108 1.00 95.19 95 GLY A N 1
ATOM 748 C CA . GLY A 1 95 ? -8.169 15.469 0.398 1.00 95.19 95 GLY A CA 1
ATOM 749 C C . GLY A 1 95 ? -6.903 14.702 0.778 1.00 95.19 95 GLY A C 1
ATOM 750 O O . GLY A 1 95 ? -6.911 13.928 1.734 1.00 95.19 95 GLY A O 1
ATOM 751 N N . TRP A 1 96 ? -5.788 14.997 0.106 1.00 95.25 96 TRP A N 1
ATOM 752 C CA . TRP A 1 96 ? -4.481 14.410 0.411 1.00 95.25 96 TRP A CA 1
ATOM 753 C C . TRP A 1 96 ? -3.989 14.783 1.808 1.00 95.25 96 TRP A C 1
ATOM 755 O O . TRP A 1 96 ? -3.521 13.914 2.537 1.00 95.25 96 TRP A O 1
ATOM 765 N N . ILE A 1 97 ? -4.127 16.052 2.205 1.00 96.38 97 ILE A N 1
ATOM 766 C CA . ILE A 1 97 ? -3.751 16.512 3.547 1.00 96.38 97 ILE A CA 1
ATOM 767 C C . ILE A 1 97 ? -4.608 15.817 4.608 1.00 96.38 97 ILE A C 1
ATOM 769 O O . ILE A 1 97 ? -4.065 15.339 5.602 1.00 96.38 97 ILE A O 1
ATOM 773 N N . ILE A 1 98 ? -5.928 15.725 4.405 1.00 95.75 98 ILE A N 1
ATOM 774 C CA . ILE A 1 98 ? -6.834 15.060 5.355 1.00 95.75 98 ILE A CA 1
ATOM 775 C C . ILE A 1 98 ? -6.437 13.593 5.543 1.00 95.75 98 ILE A C 1
ATOM 777 O O . ILE A 1 98 ? -6.276 13.151 6.683 1.00 95.75 98 ILE A O 1
ATOM 781 N N . LEU A 1 99 ? -6.233 12.861 4.442 1.00 95.19 99 LEU A N 1
ATOM 782 C CA . LEU A 1 99 ? -5.797 11.467 4.492 1.00 95.19 99 LEU A CA 1
ATOM 783 C C . LEU A 1 99 ? -4.446 11.343 5.193 1.00 95.19 99 LEU A C 1
ATOM 785 O O . LEU A 1 99 ? -4.342 10.599 6.158 1.00 95.19 99 LEU A O 1
ATOM 789 N N . LEU A 1 100 ? -3.444 12.132 4.802 1.00 94.81 100 LEU A N 1
ATOM 790 C CA . LEU A 1 100 ? -2.116 12.090 5.413 1.00 94.81 100 LEU A CA 1
ATOM 791 C C . LEU A 1 100 ? -2.162 12.337 6.929 1.00 94.81 100 LEU A C 1
ATOM 793 O O . LEU A 1 100 ? -1.492 11.645 7.695 1.00 94.81 100 LEU A O 1
ATOM 797 N N . VAL A 1 101 ? -2.975 13.296 7.380 1.00 95.62 101 VAL A N 1
ATOM 798 C CA . VAL A 1 101 ? -3.168 13.566 8.810 1.00 95.62 101 VAL A CA 1
ATOM 799 C C . VAL A 1 101 ? -3.761 12.350 9.522 1.00 95.62 101 VAL A C 1
ATOM 801 O O . VAL A 1 101 ? -3.321 12.027 10.624 1.00 95.62 101 VAL A O 1
ATOM 804 N N . TRP A 1 102 ? -4.735 11.660 8.929 1.00 94.75 102 TRP A N 1
ATOM 805 C CA . TRP A 1 102 ? -5.283 10.428 9.505 1.00 94.75 102 TRP A CA 1
ATOM 806 C C . TRP A 1 102 ? -4.277 9.277 9.497 1.00 94.75 102 TRP A C 1
ATOM 808 O O . TRP A 1 102 ? -4.136 8.601 10.513 1.00 94.75 102 TRP A O 1
ATOM 818 N N . GLU A 1 103 ? -3.506 9.122 8.423 1.00 93.25 103 GLU A N 1
ATOM 819 C CA . GLU A 1 103 ? -2.470 8.094 8.300 1.00 93.25 103 GLU A CA 1
ATOM 820 C C . GLU A 1 103 ? -1.349 8.245 9.342 1.00 93.25 103 GLU A C 1
ATOM 822 O O . GLU A 1 103 ? -0.796 7.252 9.829 1.00 93.25 103 GLU A O 1
ATOM 827 N N . LEU A 1 104 ? -1.050 9.479 9.758 1.00 94.12 104 LEU A N 1
ATOM 828 C CA . LEU A 1 104 ? -0.044 9.787 10.781 1.00 94.12 104 LEU A CA 1
ATOM 829 C C . LEU A 1 104 ? -0.566 9.709 12.226 1.00 94.12 104 LEU A C 1
ATOM 831 O O . LEU A 1 104 ? 0.229 9.531 13.152 1.00 94.12 104 LEU A O 1
ATOM 835 N N . ARG A 1 105 ? -1.878 9.847 12.451 1.00 92.81 105 ARG A N 1
ATOM 836 C CA . ARG A 1 105 ? -2.473 9.835 13.801 1.00 92.81 105 ARG A CA 1
ATOM 837 C C . ARG A 1 105 ? -2.362 8.465 14.470 1.00 92.81 105 ARG A C 1
ATOM 839 O O . ARG A 1 105 ? -2.343 7.435 13.807 1.00 92.81 105 ARG A O 1
ATOM 846 N N . LYS A 1 106 ? -2.333 8.426 15.804 1.00 90.69 106 LYS A N 1
ATOM 847 C CA . LYS A 1 106 ? -2.538 7.165 16.536 1.00 90.69 106 LYS A CA 1
ATOM 848 C C . LYS A 1 106 ? -3.957 6.653 16.233 1.00 90.69 106 LYS A C 1
ATOM 850 O O . LYS A 1 106 ? -4.866 7.471 16.115 1.00 90.69 106 LYS A O 1
ATOM 855 N N . GLY A 1 107 ? -4.106 5.342 16.041 1.00 88.12 107 GLY A N 1
ATOM 856 C CA . GLY A 1 107 ? -5.423 4.704 15.979 1.00 88.12 107 GLY A CA 1
ATOM 857 C C . GLY A 1 107 ? -6.160 4.807 17.311 1.00 88.12 107 GLY A C 1
ATOM 858 O O . GLY A 1 107 ? -5.541 5.111 18.336 1.00 88.12 107 GLY A O 1
ATOM 859 N N . ASP A 1 108 ? -7.461 4.555 17.277 1.00 88.06 108 ASP A N 1
ATOM 860 C CA . ASP A 1 108 ? -8.315 4.568 18.460 1.00 88.06 108 ASP A CA 1
ATOM 861 C C . ASP A 1 108 ? -7.895 3.473 19.446 1.00 88.06 108 ASP A C 1
ATOM 863 O O . ASP A 1 108 ? -7.517 2.368 19.045 1.00 88.06 108 ASP A O 1
ATOM 867 N N . GLU A 1 109 ? -7.941 3.794 20.737 1.00 87.19 109 GLU A N 1
ATOM 868 C CA . GLU A 1 109 ? -7.555 2.873 21.806 1.00 87.19 109 GLU A CA 1
ATOM 869 C C . GLU A 1 109 ? -8.663 1.850 22.063 1.00 87.19 109 GLU A C 1
ATOM 871 O O . GLU A 1 109 ? -9.836 2.209 22.161 1.00 87.19 109 GLU A O 1
ATOM 876 N N . GLY A 1 110 ? -8.284 0.576 22.186 1.00 85.69 110 GLY A N 1
ATOM 877 C CA . GLY A 1 110 ? -9.242 -0.507 22.387 1.00 85.69 110 GLY A CA 1
ATOM 878 C C . GLY A 1 110 ? -10.043 -0.828 21.126 1.00 85.69 110 GLY A C 1
ATOM 879 O O . GLY A 1 110 ? -9.666 -0.472 20.008 1.00 85.69 110 GLY A O 1
ATOM 880 N N . ASP A 1 111 ? -11.141 -1.557 21.297 1.00 89.44 111 ASP A N 1
ATOM 881 C CA . ASP A 1 111 ? -11.970 -2.020 20.187 1.00 89.44 111 ASP A CA 1
ATOM 882 C C . ASP A 1 111 ? -12.806 -0.872 19.607 1.00 89.44 111 ASP A C 1
ATOM 884 O O . ASP A 1 111 ? -13.356 -0.046 20.334 1.00 89.44 111 ASP A O 1
ATOM 888 N N . ASN A 1 112 ? -12.949 -0.841 18.281 1.00 91.81 112 ASN A N 1
ATOM 889 C CA . ASN A 1 112 ? -13.839 0.099 17.602 1.00 91.81 112 ASN A CA 1
ATOM 890 C C . ASN A 1 112 ? -14.844 -0.658 16.719 1.00 91.81 112 ASN A C 1
ATOM 892 O O . ASN A 1 112 ? -14.800 -1.886 16.609 1.00 91.81 112 ASN A O 1
ATOM 896 N N . ARG A 1 113 ? -15.756 0.057 16.046 1.00 91.94 113 ARG A N 1
ATOM 897 C CA . ARG A 1 113 ? -16.813 -0.572 15.222 1.00 91.94 11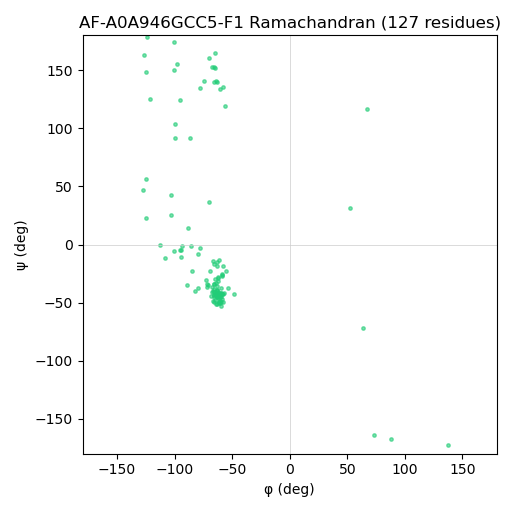3 ARG A CA 1
ATOM 898 C C . ARG A 1 113 ? -16.296 -1.423 14.053 1.00 91.94 113 ARG A C 1
ATOM 900 O O . ARG A 1 113 ? -17.078 -2.144 13.441 1.00 91.94 113 ARG A O 1
ATOM 907 N N . PHE A 1 114 ? -15.015 -1.310 13.710 1.00 90.94 114 PHE A N 1
ATOM 908 C 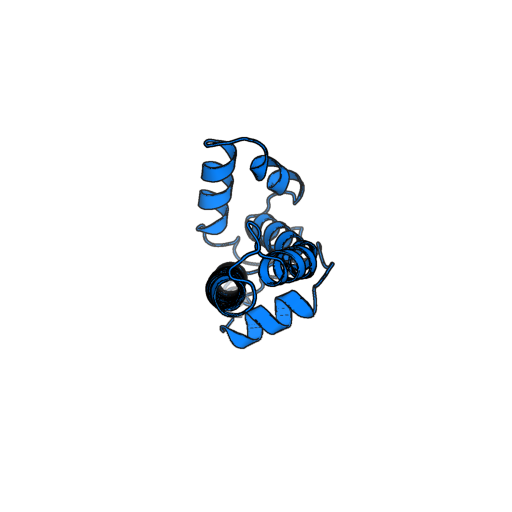CA . PHE A 1 114 ? -14.368 -2.055 12.634 1.00 90.94 114 PHE A CA 1
ATOM 909 C C . PHE A 1 114 ? -13.544 -3.246 13.134 1.00 90.94 114 PHE A C 1
ATOM 911 O O . PHE A 1 114 ? -13.059 -4.021 12.308 1.00 90.94 114 PHE A O 1
ATOM 918 N N . GLY A 1 115 ? -13.402 -3.421 14.450 1.00 89.44 115 GLY A N 1
ATOM 919 C CA . GLY A 1 115 ? -12.802 -4.601 15.063 1.00 89.44 115 GLY A CA 1
ATOM 920 C C . GLY A 1 115 ? -11.857 -4.297 16.224 1.00 89.44 115 GLY A C 1
ATOM 921 O O . GLY A 1 115 ? -11.715 -3.156 16.678 1.00 89.44 115 GLY A O 1
ATOM 922 N N . VAL A 1 116 ? -11.199 -5.364 16.674 1.00 88.56 116 VAL A N 1
ATOM 923 C CA . VAL A 1 116 ? -10.284 -5.344 17.818 1.00 88.56 116 VAL A CA 1
ATOM 924 C C . VAL A 1 116 ? -9.036 -4.508 17.562 1.00 88.56 116 VAL A C 1
ATOM 926 O O . VAL A 1 116 ? -8.601 -4.380 16.412 1.00 88.56 116 VAL A O 1
ATOM 929 N N . ASP A 1 117 ? -8.449 -3.962 18.627 1.00 87.50 117 ASP A N 1
ATOM 930 C CA . ASP A 1 117 ? -7.193 -3.208 18.534 1.00 87.50 117 ASP A CA 1
ATOM 931 C C . ASP A 1 117 ? -6.081 -4.068 17.884 1.00 87.50 117 ASP A C 1
ATOM 933 O O . ASP A 1 117 ? -5.701 -5.112 18.429 1.00 87.50 117 ASP A O 1
ATOM 937 N N . PRO A 1 118 ? -5.514 -3.651 16.733 1.00 81.06 118 PRO A N 1
ATOM 938 C CA . PRO A 1 118 ? -4.466 -4.400 16.038 1.00 81.06 118 PRO A CA 1
ATOM 939 C C . PRO A 1 118 ? -3.136 -4.484 16.806 1.00 81.06 118 PRO A C 1
ATOM 941 O O . PRO A 1 118 ? -2.267 -5.274 16.428 1.00 81.06 118 PRO A O 1
ATOM 944 N N . LEU A 1 119 ? -2.934 -3.665 17.841 1.00 80.50 119 LEU A N 1
ATOM 945 C CA . LEU A 1 119 ? -1.759 -3.718 18.711 1.00 80.50 119 LEU A CA 1
ATOM 946 C C . LEU A 1 119 ? -1.983 -4.568 19.968 1.00 80.50 119 LEU A C 1
ATOM 948 O O . LEU A 1 119 ? -0.996 -4.906 20.619 1.00 80.50 119 LEU A O 1
ATOM 952 N N . GLY A 1 120 ? -3.233 -4.962 20.244 1.00 68.75 120 GLY A N 1
ATOM 953 C CA . GLY A 1 120 ? -3.646 -5.596 21.491 1.00 68.75 120 GLY A CA 1
ATOM 954 C C . GLY A 1 120 ? -3.536 -4.611 22.653 1.00 68.75 120 GLY A C 1
ATOM 955 O O . GLY A 1 120 ? -2.442 -4.160 22.991 1.00 68.75 120 GLY A O 1
ATOM 956 N N . ALA A 1 121 ? -4.655 -4.265 23.286 1.00 56.03 121 ALA A N 1
ATOM 957 C CA . ALA A 1 121 ? -4.587 -3.524 24.540 1.00 56.03 121 ALA A CA 1
ATOM 958 C C . ALA A 1 121 ? -3.768 -4.340 25.567 1.00 56.03 121 ALA A C 1
ATOM 960 O O . ALA A 1 121 ? -3.976 -5.555 25.675 1.00 56.03 121 ALA A O 1
ATOM 961 N N . PRO A 1 122 ? -2.837 -3.730 26.326 1.00 50.00 122 PRO A N 1
ATOM 962 C CA . PRO A 1 122 ? -2.305 -4.383 27.512 1.00 50.00 122 PRO A CA 1
ATOM 963 C C . PRO A 1 122 ? -3.472 -4.641 28.474 1.00 50.00 122 PRO A C 1
ATOM 965 O O . PRO A 1 122 ? -4.319 -3.778 28.690 1.00 50.00 122 PRO A O 1
ATOM 968 N N . ALA A 1 123 ? -3.535 -5.850 29.022 1.00 49.34 123 ALA A N 1
ATOM 969 C CA . ALA A 1 123 ? -4.622 -6.362 29.853 1.00 49.34 123 ALA A CA 1
ATOM 970 C C . ALA A 1 123 ? -4.730 -5.712 31.258 1.00 49.34 123 ALA A C 1
ATOM 972 O O . ALA A 1 123 ? -5.014 -6.415 32.224 1.00 49.34 123 ALA A O 1
ATOM 973 N N . GLU A 1 124 ? -4.473 -4.409 31.420 1.00 52.25 124 GLU A N 1
ATOM 974 C CA . GLU A 1 124 ? -4.233 -3.811 32.748 1.00 52.25 124 GLU A CA 1
ATOM 975 C C . GLU A 1 124 ? -5.344 -2.911 33.316 1.00 52.25 124 GLU A C 1
ATOM 977 O O . GLU A 1 124 ? -5.322 -2.653 34.516 1.00 52.25 124 GLU A O 1
ATOM 982 N N . GLU A 1 125 ? -6.367 -2.496 32.561 1.00 52.09 125 GLU A N 1
ATOM 983 C CA . GLU A 1 125 ? -7.395 -1.583 33.113 1.00 52.09 125 GLU A CA 1
ATOM 984 C C . GLU A 1 125 ? -8.668 -2.252 33.661 1.00 52.09 125 GLU A C 1
ATOM 986 O O . GLU A 1 125 ? -9.485 -1.586 34.290 1.00 52.09 125 GLU A O 1
ATOM 991 N N . SER A 1 126 ? -8.834 -3.574 33.539 1.00 49.78 126 SER A N 1
ATOM 992 C CA . SER A 1 126 ? -10.017 -4.271 34.080 1.00 49.78 126 SER A CA 1
ATOM 993 C C . SER A 1 126 ? -9.878 -4.742 35.539 1.00 49.78 126 SER A C 1
ATOM 995 O O . SER A 1 126 ? -10.662 -5.583 35.972 1.00 49.78 126 SER A O 1
ATOM 997 N N . ILE A 1 127 ? -8.875 -4.267 36.294 1.00 53.12 127 ILE A N 1
ATOM 998 C CA . ILE A 1 127 ? -8.603 -4.713 37.682 1.00 53.12 127 ILE A CA 1
ATOM 999 C C . ILE A 1 127 ? -8.854 -3.610 38.741 1.00 53.12 127 ILE A C 1
ATOM 1001 O O . ILE A 1 127 ? -8.743 -3.881 39.933 1.00 53.12 127 ILE A O 1
ATOM 1005 N N . GLN A 1 128 ? -9.261 -2.386 38.376 1.00 41.22 128 GLN A N 1
ATOM 1006 C CA . GLN A 1 128 ? -9.438 -1.291 39.356 1.00 41.22 128 GLN A CA 1
ATOM 1007 C C . GLN A 1 128 ? -10.800 -0.574 39.323 1.00 41.22 128 GLN A C 1
ATOM 1009 O O . GLN A 1 128 ? -10.855 0.652 39.412 1.00 41.22 128 GLN A O 1
ATOM 1014 N N . SER A 1 129 ? -11.908 -1.320 39.274 1.00 45.38 129 SER A N 1
ATOM 1015 C CA . SER A 1 129 ? -13.235 -0.788 39.638 1.00 45.38 129 SER A CA 1
ATOM 1016 C C . SER A 1 129 ? -14.008 -1.744 40.530 1.00 45.38 129 SER A C 1
ATOM 1018 O O . SER A 1 129 ? -14.210 -2.891 40.068 1.00 45.38 129 SER A O 1
#

Foldseek 3Di:
DDLVVLVVVLVVCLQPLFAADFLRSLVSLVVVLVVVLVVQVVVCCVVPVPDPDRPSSVVSCVSSVRSNLSNLSRLCVQQVHHSVLVCLVVVPPVSVVVSVVSSPDGGDPAADPRGGDPVDDDPPPPPDD